Protein AF-A0A351L7S9-F1 (afdb_monomer)

Nearest PDB structures (foldseek):
  1hq6-assembly1_B  TM=5.057E-01  e=9.479E-01  Lactobacillus sp. 30A
  4zt9-assembly2_C  TM=3.872E-01  e=7.930E-01  Streptococcus pyogenes
  4zt0-assembly2_C  TM=3.875E-01  e=1.068E+00  Streptococcus pyogenes

Foldseek 3Di:
DDPQQWKKKKKWKWFWAQDPVVRDIDIDIDIDIDTCSVVSDDPVRLVVVQVVVVVVQVVVQVVRVVGTPDIDMDIDMDGPVPDD

Mean predicted aligned error: 6.15 Å

Sequence (84 aa):
MSISKDFILTKNILLTIPCDDKDVSVVLEANIDLDLSEFELTQEEADKLLKIMYKLTWSLSEALSKDCLATCIFTDIRPKDNVI

Structure (mmCIF, N/CA/C/O backbone):
data_AF-A0A351L7S9-F1
#
_entry.id   AF-A0A351L7S9-F1
#
loop_
_atom_site.group_PDB
_atom_site.id
_atom_site.type_symbol
_atom_site.label_atom_id
_atom_site.label_alt_id
_atom_site.label_comp_id
_atom_site.label_asym_id
_atom_site.label_entity_id
_atom_site.label_seq_id
_atom_site.pdbx_PDB_ins_code
_atom_site.Cartn_x
_atom_site.Cartn_y
_atom_site.Cartn_z
_atom_site.occupancy
_atom_site.B_iso_or_equiv
_atom_site.auth_seq_id
_atom_site.auth_comp_id
_atom_site.auth_asym_id
_atom_site.auth_atom_id
_atom_site.pdbx_PDB_model_num
ATOM 1 N N . MET A 1 1 ? -20.860 4.568 25.145 1.00 35.19 1 MET A N 1
ATOM 2 C CA . MET A 1 1 ? -21.189 4.830 23.730 1.00 35.19 1 MET A CA 1
ATOM 3 C C . MET A 1 1 ? -20.039 4.303 22.895 1.00 35.19 1 MET A C 1
ATOM 5 O O . MET A 1 1 ? -18.985 4.922 22.887 1.00 35.19 1 MET A O 1
ATOM 9 N N . SER A 1 2 ? -20.187 3.124 22.300 1.00 39.50 2 SER A N 1
ATOM 10 C CA . SER A 1 2 ? -19.231 2.590 21.330 1.00 39.50 2 SER A CA 1
ATOM 11 C C . SER A 1 2 ? -19.584 3.180 19.970 1.00 39.50 2 SER A C 1
ATOM 13 O O . SER A 1 2 ? -20.580 2.791 19.367 1.00 39.50 2 SER A O 1
ATOM 15 N N . ILE A 1 3 ? -18.821 4.177 19.530 1.00 50.53 3 ILE A N 1
ATOM 16 C CA . ILE A 1 3 ? -18.878 4.634 18.142 1.00 50.53 3 ILE A CA 1
ATOM 17 C C . ILE A 1 3 ? -18.213 3.513 17.342 1.00 50.53 3 ILE A C 1
ATOM 19 O O . ILE A 1 3 ? -16.990 3.385 17.390 1.00 50.53 3 ILE A O 1
ATOM 23 N N . SER A 1 4 ? -19.013 2.657 16.701 1.00 52.59 4 SER A N 1
ATOM 24 C CA . SER A 1 4 ? -18.521 1.823 15.603 1.00 52.59 4 SER A CA 1
ATOM 25 C C . SER A 1 4 ? -18.008 2.794 14.555 1.00 52.59 4 SER A C 1
ATOM 27 O O . SER A 1 4 ? -18.798 3.538 13.979 1.00 52.59 4 SER A O 1
ATOM 29 N N . LYS A 1 5 ? -16.689 2.902 14.414 1.00 63.22 5 LYS A N 1
ATOM 30 C CA . LYS A 1 5 ? -16.107 3.699 13.343 1.00 63.22 5 LYS A CA 1
ATOM 31 C C . LYS A 1 5 ? -15.957 2.753 12.173 1.00 63.22 5 LYS A C 1
ATOM 33 O O . LYS A 1 5 ? -15.050 1.933 12.169 1.00 63.22 5 LYS A O 1
ATOM 38 N N . ASP A 1 6 ? -16.859 2.855 11.214 1.00 84.31 6 ASP A N 1
ATOM 39 C CA . ASP A 1 6 ? -16.698 2.165 9.942 1.00 84.31 6 ASP A CA 1
ATOM 40 C C . ASP A 1 6 ? -15.398 2.686 9.311 1.00 84.31 6 ASP A C 1
ATOM 42 O O . ASP A 1 6 ? -15.214 3.899 9.196 1.00 84.31 6 ASP A O 1
ATOM 46 N N . PHE A 1 7 ? -14.453 1.809 8.974 1.00 89.06 7 PHE A N 1
ATOM 47 C CA . PHE A 1 7 ? -13.167 2.195 8.385 1.00 89.06 7 PHE A CA 1
ATOM 48 C C . PHE A 1 7 ? -13.148 1.884 6.888 1.00 89.06 7 PHE A C 1
ATOM 50 O O . PHE A 1 7 ? -13.730 0.901 6.436 1.00 89.06 7 PHE A O 1
ATOM 57 N N . ILE A 1 8 ? -12.432 2.700 6.120 1.00 91.94 8 ILE A N 1
ATOM 58 C CA . ILE A 1 8 ? -12.121 2.448 4.712 1.00 91.94 8 ILE A CA 1
ATOM 59 C C . ILE A 1 8 ? -10.604 2.407 4.566 1.00 91.94 8 ILE A C 1
ATOM 61 O O . ILE A 1 8 ? -9.908 3.311 5.035 1.00 91.94 8 ILE A O 1
ATOM 65 N N . LEU A 1 9 ? -10.105 1.368 3.899 1.00 92.69 9 LEU A N 1
ATOM 66 C CA . LEU A 1 9 ? -8.733 1.300 3.409 1.00 92.69 9 LEU A CA 1
ATOM 67 C C . LEU A 1 9 ? -8.705 1.852 1.984 1.00 92.69 9 LEU A C 1
ATOM 69 O O . LEU A 1 9 ? -9.281 1.249 1.081 1.00 92.69 9 LEU A O 1
ATOM 73 N N . THR A 1 10 ? -7.988 2.951 1.781 1.00 93.62 10 THR A N 1
ATOM 74 C CA . THR A 1 10 ? -7.736 3.513 0.451 1.00 93.62 10 THR A CA 1
ATOM 75 C C . THR A 1 10 ? -6.314 3.170 0.026 1.00 93.62 10 THR A C 1
ATOM 77 O O . THR A 1 10 ? -5.356 3.329 0.791 1.00 93.62 10 THR A O 1
ATOM 80 N N . LYS A 1 11 ? -6.156 2.720 -1.218 1.00 92.69 11 LYS A N 1
ATOM 81 C CA . LYS A 1 11 ? -4.860 2.469 -1.839 1.00 92.69 11 LYS A CA 1
ATOM 82 C C . LYS A 1 11 ? -4.835 3.026 -3.253 1.00 92.69 11 LYS A C 1
ATOM 84 O O . LYS A 1 11 ? -5.597 2.585 -4.105 1.00 92.69 11 LYS A O 1
ATOM 89 N N . ASN A 1 12 ? -3.899 3.935 -3.495 1.00 93.75 12 ASN A N 1
ATOM 90 C CA . ASN A 1 12 ? -3.686 4.535 -4.808 1.00 93.75 12 ASN A CA 1
ATOM 91 C C . ASN A 1 12 ? -2.316 4.103 -5.320 1.00 93.75 12 ASN A C 1
ATOM 93 O O . ASN A 1 12 ? -1.325 4.173 -4.589 1.00 93.75 12 ASN A O 1
ATOM 97 N N . ILE A 1 13 ? -2.267 3.625 -6.555 1.00 93.94 13 ILE A N 1
ATOM 98 C CA . ILE A 1 13 ? -1.068 3.112 -7.208 1.00 93.94 13 ILE A CA 1
ATOM 99 C C . ILE A 1 13 ? -0.904 3.875 -8.516 1.00 93.94 13 ILE A C 1
ATOM 101 O O . ILE A 1 13 ? -1.788 3.835 -9.368 1.00 93.94 13 ILE A O 1
ATOM 105 N N . LEU A 1 14 ? 0.242 4.527 -8.677 1.00 94.69 14 LEU A N 1
ATOM 106 C CA . LEU A 1 14 ? 0.646 5.206 -9.899 1.00 94.69 14 LEU A CA 1
ATOM 107 C C . LEU A 1 14 ? 2.006 4.663 -10.339 1.00 94.69 14 LEU A C 1
ATOM 109 O O . LEU A 1 14 ? 2.999 4.787 -9.616 1.00 94.69 14 LEU A O 1
ATOM 113 N N . LEU A 1 15 ? 2.048 4.057 -11.522 1.00 94.88 15 LEU A N 1
ATOM 114 C CA . LEU A 1 15 ? 3.252 3.465 -12.101 1.00 94.88 15 LEU A CA 1
ATOM 115 C C . LEU A 1 15 ? 3.523 4.085 -13.462 1.00 94.88 15 LEU A C 1
ATOM 117 O O . LEU A 1 15 ? 2.612 4.201 -14.276 1.00 94.88 15 LEU A O 1
ATOM 121 N N . THR A 1 16 ? 4.781 4.405 -13.736 1.00 95.06 16 THR A N 1
ATOM 122 C CA . THR A 1 16 ? 5.240 4.731 -15.088 1.00 95.06 16 THR A CA 1
ATOM 123 C C . THR A 1 16 ? 6.097 3.580 -15.584 1.00 95.06 16 THR A C 1
ATOM 125 O O . THR A 1 1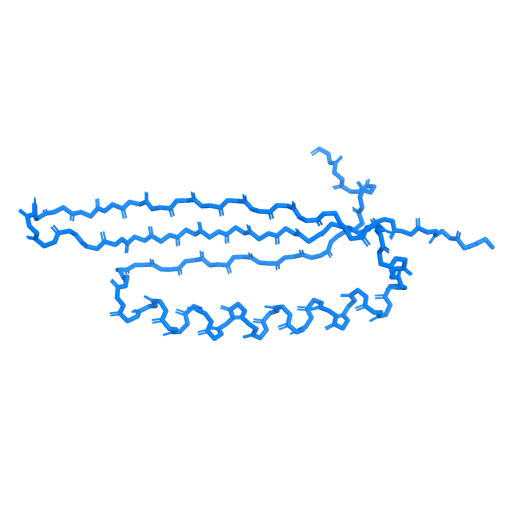6 ? 7.159 3.323 -15.019 1.00 95.06 16 THR A O 1
ATOM 128 N N . ILE A 1 17 ? 5.651 2.894 -16.630 1.00 93.06 17 ILE A N 1
ATOM 129 C CA . ILE A 1 17 ? 6.283 1.677 -17.152 1.00 93.06 17 ILE A CA 1
ATOM 130 C C . ILE A 1 17 ? 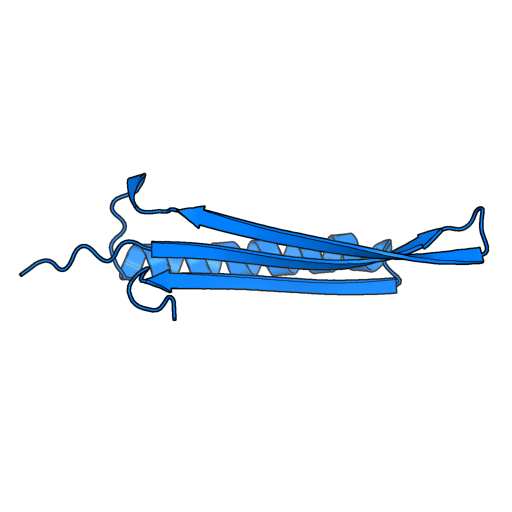6.867 1.978 -18.539 1.00 93.06 17 ILE A C 1
ATOM 132 O O . ILE A 1 17 ? 6.171 2.591 -19.356 1.00 93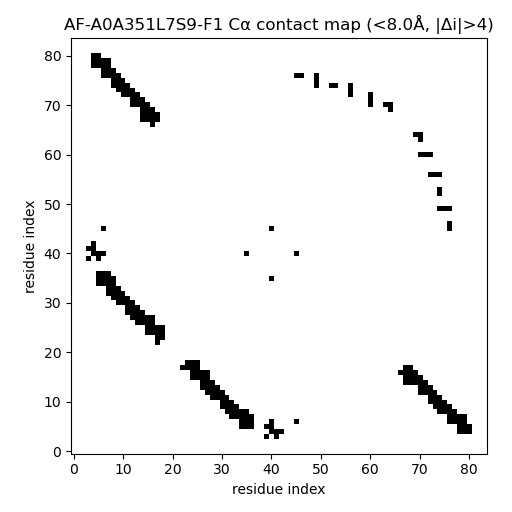.06 17 ILE A O 1
ATOM 136 N N . PRO A 1 18 ? 8.120 1.586 -18.828 1.00 90.81 18 PRO A N 1
ATOM 137 C CA . PRO A 1 18 ? 8.668 1.686 -20.175 1.00 90.81 18 PRO A CA 1
ATOM 138 C C . PRO A 1 18 ? 8.024 0.636 -21.097 1.00 90.81 18 PRO A C 1
ATOM 140 O O . PRO A 1 18 ? 7.793 -0.505 -20.707 1.00 90.81 18 PRO A O 1
ATOM 143 N N . CYS A 1 19 ? 7.703 1.020 -22.330 1.00 89.12 19 CYS A N 1
ATOM 144 C CA . CYS A 1 19 ? 7.269 0.111 -23.388 1.00 89.12 19 CYS A CA 1
ATOM 145 C C . CYS A 1 19 ? 8.350 0.055 -24.465 1.00 89.12 19 CYS A C 1
ATOM 147 O O . CYS A 1 19 ? 8.325 0.833 -25.423 1.00 89.12 19 CYS A O 1
ATOM 149 N N . ASP A 1 20 ? 9.270 -0.894 -24.306 1.00 83.44 20 ASP A N 1
ATOM 150 C CA . ASP A 1 20 ? 10.467 -1.031 -25.144 1.00 83.44 20 ASP A CA 1
ATOM 151 C C . ASP A 1 20 ? 10.137 -1.190 -26.638 1.00 83.44 20 ASP A C 1
ATOM 153 O O . ASP A 1 20 ? 10.818 -0.626 -27.489 1.00 83.44 20 ASP A O 1
ATOM 157 N N . ASP A 1 21 ? 9.028 -1.862 -26.968 1.00 86.38 21 ASP A N 1
ATOM 158 C CA . ASP A 1 21 ? 8.587 -2.079 -28.355 1.00 86.38 21 ASP A CA 1
ATOM 159 C C . ASP A 1 21 ? 8.170 -0.793 -29.090 1.00 86.38 21 ASP A C 1
ATOM 161 O O . ASP A 1 21 ? 8.013 -0.792 -30.314 1.00 86.38 21 ASP A O 1
ATOM 165 N N . LYS A 1 22 ? 7.908 0.291 -28.355 1.00 82.94 22 LYS A N 1
ATOM 166 C CA . LYS A 1 22 ? 7.319 1.522 -28.898 1.00 82.94 22 LYS A CA 1
ATOM 167 C C . LYS A 1 22 ? 8.106 2.786 -28.560 1.00 82.94 22 LYS A C 1
ATOM 169 O O . LYS A 1 22 ? 7.668 3.851 -28.981 1.00 82.94 22 LYS A O 1
ATOM 174 N N . ASP A 1 23 ? 9.218 2.677 -27.830 1.00 86.12 23 ASP A N 1
ATOM 175 C CA . ASP A 1 23 ? 10.014 3.817 -27.339 1.00 86.12 23 ASP A CA 1
ATOM 176 C C . ASP A 1 23 ? 9.148 4.887 -26.635 1.00 86.12 23 ASP A C 1
ATOM 178 O O . ASP A 1 23 ? 9.312 6.095 -26.796 1.00 86.12 23 ASP A O 1
ATOM 182 N N . VAL A 1 24 ? 8.145 4.430 -25.880 1.00 89.88 24 VAL A N 1
ATOM 183 C CA . VAL A 1 24 ? 7.230 5.277 -25.098 1.00 89.88 24 VAL A CA 1
ATOM 184 C C . VAL A 1 24 ? 7.100 4.734 -23.683 1.00 89.88 24 VAL A C 1
ATOM 186 O O . VAL A 1 24 ? 7.401 3.572 -23.423 1.00 89.88 24 VAL A O 1
ATOM 189 N N . SER A 1 25 ? 6.595 5.553 -22.765 1.00 90.38 25 SER A N 1
ATOM 190 C CA . SER A 1 25 ? 6.179 5.111 -21.437 1.00 90.38 25 SER A CA 1
ATOM 191 C C . SER A 1 25 ? 4.664 5.189 -21.281 1.00 90.38 25 SER A C 1
ATOM 193 O O . SER A 1 25 ? 3.992 6.022 -21.893 1.00 90.38 25 SER A O 1
ATOM 195 N N . VAL A 1 26 ? 4.121 4.296 -20.459 1.00 92.69 26 VAL A N 1
ATOM 196 C CA . VAL A 1 26 ? 2.699 4.261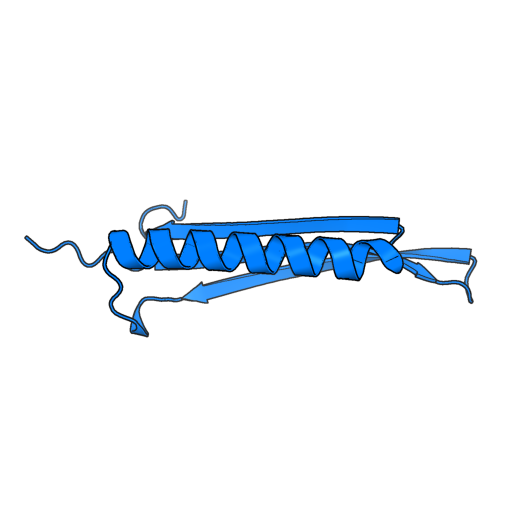 -20.112 1.00 92.69 26 VAL A CA 1
ATOM 197 C C . VAL A 1 26 ? 2.556 4.536 -18.626 1.00 92.69 26 VAL A C 1
ATOM 199 O O . VAL A 1 26 ? 3.298 3.990 -17.810 1.00 92.69 26 VAL A O 1
ATOM 202 N N . VAL A 1 27 ? 1.584 5.377 -18.282 1.00 92.88 27 VAL A N 1
ATOM 203 C CA . VAL A 1 27 ? 1.188 5.618 -16.897 1.00 92.88 27 VAL A CA 1
ATOM 204 C C . VAL A 1 27 ? -0.008 4.729 -16.576 1.00 92.88 27 VAL A C 1
ATOM 206 O O . VAL A 1 27 ? -1.027 4.789 -17.264 1.00 92.88 27 VAL A O 1
ATOM 209 N N . LEU A 1 28 ? 0.124 3.899 -15.545 1.00 92.44 28 LEU A N 1
ATOM 210 C CA . LEU A 1 28 ? -0.964 3.114 -14.976 1.00 92.44 28 LEU A CA 1
ATOM 211 C C . LEU A 1 28 ? -1.386 3.736 -13.653 1.00 92.44 28 LEU A C 1
ATOM 213 O O . LEU A 1 28 ? -0.555 3.936 -12.768 1.00 92.44 28 LEU A O 1
ATOM 217 N N . GLU A 1 29 ? -2.681 3.988 -13.522 1.00 94.50 29 GLU A N 1
ATOM 218 C CA . GLU A 1 29 ? -3.302 4.453 -12.291 1.00 94.50 29 GLU A CA 1
ATOM 219 C C . GLU A 1 29 ? -4.351 3.435 -11.843 1.00 94.50 29 GLU A C 1
ATOM 221 O O . GLU A 1 29 ? -5.194 3.002 -12.631 1.00 94.50 29 GLU A O 1
ATOM 226 N N . ALA A 1 30 ? -4.290 3.046 -10.574 1.00 92.06 30 ALA A N 1
ATOM 227 C CA . ALA A 1 30 ? -5.293 2.209 -9.941 1.00 92.06 30 ALA A CA 1
ATOM 228 C C . ALA A 1 30 ? -5.619 2.763 -8.556 1.00 92.06 30 ALA A C 1
ATOM 230 O O . ALA A 1 30 ? -4.727 2.947 -7.727 1.00 92.06 30 ALA A O 1
ATOM 231 N N . ASN A 1 31 ? -6.907 2.975 -8.309 1.00 93.81 31 ASN A N 1
ATOM 232 C CA . ASN A 1 31 ? -7.436 3.425 -7.029 1.00 93.81 31 ASN A CA 1
ATOM 233 C C . ASN A 1 31 ? -8.330 2.315 -6.474 1.00 93.81 31 ASN A C 1
ATOM 235 O O . ASN A 1 31 ? -9.173 1.768 -7.189 1.00 93.81 31 ASN A O 1
ATOM 239 N N . ILE A 1 32 ? -8.096 1.938 -5.222 1.00 91.44 32 ILE A N 1
ATOM 240 C CA . ILE A 1 32 ? -8.785 0.847 -4.540 1.00 91.44 32 ILE A CA 1
ATOM 241 C C . ILE A 1 32 ? -9.303 1.391 -3.220 1.00 91.44 32 ILE A C 1
ATOM 243 O O . ILE A 1 32 ? -8.512 1.810 -2.379 1.00 91.44 32 ILE A O 1
ATOM 247 N N . ASP A 1 33 ? -10.612 1.309 -3.029 1.00 92.19 33 ASP A N 1
ATOM 248 C CA . ASP A 1 33 ? -11.260 1.561 -1.749 1.00 92.19 33 ASP A CA 1
ATOM 249 C C . ASP A 1 33 ? -11.882 0.256 -1.260 1.00 92.19 33 ASP A C 1
ATOM 251 O O . ASP A 1 33 ? -12.716 -0.346 -1.940 1.00 92.19 33 ASP A O 1
ATOM 255 N N . LEU A 1 34 ? -11.445 -0.200 -0.089 1.00 90.94 34 LEU A N 1
ATOM 256 C CA . LEU A 1 34 ? -11.961 -1.394 0.565 1.00 90.94 34 LEU A CA 1
ATOM 257 C C . LEU A 1 34 ? -12.729 -0.981 1.819 1.00 90.94 34 LEU A C 1
ATOM 259 O O . LEU A 1 34 ? -12.164 -0.368 2.728 1.00 90.94 34 LEU A O 1
ATOM 263 N N . ASP A 1 35 ? -14.013 -1.330 1.859 1.00 90.44 35 ASP A N 1
ATOM 264 C CA . ASP A 1 35 ? -14.844 -1.165 3.048 1.00 90.44 35 ASP A CA 1
ATOM 265 C C . ASP A 1 35 ? -14.424 -2.201 4.101 1.00 90.44 35 ASP A C 1
ATOM 267 O O . ASP A 1 35 ? -14.440 -3.402 3.835 1.00 90.44 35 ASP A O 1
ATOM 271 N N . LEU A 1 36 ? -14.014 -1.736 5.284 1.00 90.31 36 LEU A N 1
ATOM 272 C CA . LEU A 1 36 ? -13.587 -2.593 6.390 1.00 90.31 36 LEU A CA 1
ATOM 273 C C . LEU A 1 36 ? -14.683 -2.796 7.447 1.00 90.31 36 LEU A C 1
ATOM 275 O O . LEU A 1 36 ? -14.411 -3.376 8.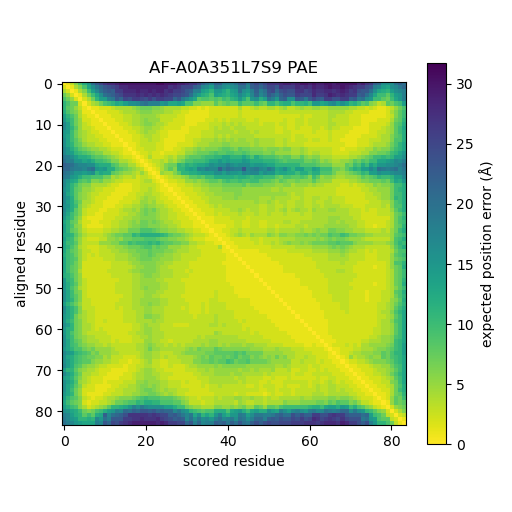499 1.00 90.31 36 LEU A O 1
ATOM 279 N N . SER A 1 37 ? -15.910 -2.328 7.200 1.00 87.19 37 SER A N 1
ATOM 280 C CA . SER A 1 37 ? -17.010 -2.398 8.176 1.00 87.19 37 SER A CA 1
ATOM 281 C C . SER A 1 37 ? -17.347 -3.839 8.569 1.00 87.19 37 SER A C 1
ATOM 283 O O . SER A 1 37 ? -17.711 -4.095 9.711 1.00 87.19 37 SER A O 1
ATOM 285 N N . GLU A 1 38 ? -17.160 -4.800 7.657 1.00 86.31 38 GLU A N 1
ATOM 286 C CA . GLU A 1 38 ? -17.400 -6.226 7.922 1.00 86.31 38 GLU A CA 1
ATOM 287 C C . GLU A 1 38 ? -16.451 -6.842 8.966 1.00 86.31 38 GLU A C 1
ATOM 289 O O . GLU A 1 38 ? -16.739 -7.914 9.495 1.00 86.31 38 GLU A O 1
ATOM 294 N N . PHE A 1 39 ? -15.334 -6.176 9.280 1.00 88.19 39 PHE A N 1
ATOM 295 C CA . PHE A 1 39 ? -14.335 -6.664 10.233 1.00 88.19 39 PHE A CA 1
ATOM 296 C C . PHE A 1 39 ? -14.528 -6.121 11.656 1.00 88.19 39 PHE A C 1
ATOM 298 O O . PHE A 1 39 ? -13.763 -6.506 12.537 1.00 88.19 39 PHE A O 1
ATOM 305 N N . GLU A 1 40 ? -15.503 -5.224 11.878 1.00 87.56 40 GLU A N 1
ATOM 306 C CA . GLU A 1 40 ? -15.831 -4.630 13.190 1.00 87.56 40 GLU A CA 1
ATOM 307 C C . GLU A 1 40 ? -14.594 -4.128 13.969 1.00 87.56 40 GLU A C 1
ATOM 309 O O . GLU A 1 40 ? -14.478 -4.298 15.184 1.00 87.56 40 GLU A O 1
ATOM 314 N N . LEU A 1 41 ? -13.636 -3.519 13.260 1.00 88.44 41 LEU A N 1
ATOM 315 C CA . LEU A 1 41 ? -12.335 -3.159 13.826 1.00 88.44 41 LEU A CA 1
ATOM 316 C C . LEU A 1 41 ? -12.460 -2.109 14.935 1.00 88.44 41 LEU A C 1
ATOM 318 O O . LEU A 1 41 ? -13.114 -1.073 14.791 1.00 88.44 41 LEU A O 1
ATOM 322 N N . THR A 1 42 ? -11.709 -2.305 16.016 1.00 89.94 42 THR A N 1
ATOM 323 C CA . THR A 1 42 ? -11.396 -1.218 16.947 1.00 89.94 42 THR A CA 1
ATOM 324 C C . THR A 1 42 ? -10.397 -0.234 16.324 1.00 89.94 42 THR A C 1
ATOM 326 O O . THR A 1 42 ? -9.660 -0.561 15.394 1.00 89.94 42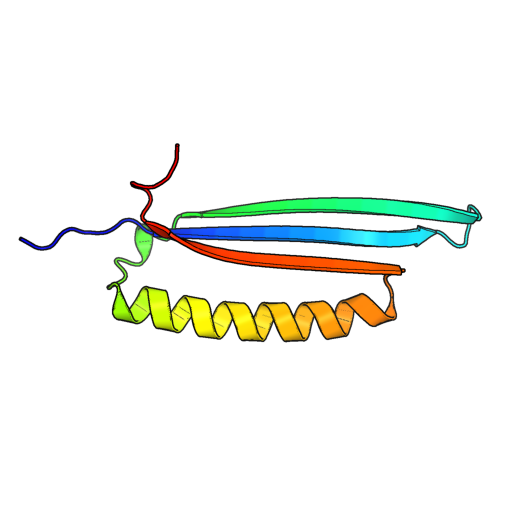 THR A O 1
ATOM 329 N N . GLN A 1 43 ? -10.299 0.978 16.881 1.00 86.75 43 GLN A N 1
ATOM 330 C CA . GLN A 1 43 ? -9.290 1.954 16.442 1.00 86.75 43 GLN A CA 1
ATOM 331 C C . GLN A 1 43 ? -7.857 1.407 16.567 1.00 86.75 43 GLN A C 1
ATOM 333 O O . GLN A 1 43 ? -7.038 1.631 15.683 1.00 86.75 43 GLN A O 1
ATOM 338 N N . GLU A 1 44 ? -7.550 0.670 17.639 1.00 92.12 44 GLU A N 1
ATOM 339 C CA . GLU A 1 44 ? -6.215 0.093 17.830 1.00 92.12 44 GLU A CA 1
ATOM 340 C C . GLU A 1 44 ? -5.890 -0.953 16.750 1.00 92.12 44 GLU A C 1
ATOM 342 O O . GLU A 1 44 ? -4.757 -1.027 16.267 1.00 92.12 44 GLU A O 1
ATOM 347 N N . GLU A 1 45 ? -6.874 -1.759 16.349 1.00 92.50 45 GLU A N 1
ATOM 348 C CA . GLU A 1 45 ? -6.724 -2.734 15.267 1.00 92.50 45 GLU A CA 1
ATOM 349 C C . GLU A 1 45 ? -6.577 -2.055 13.906 1.00 92.50 45 GLU A C 1
ATOM 351 O O . GLU A 1 45 ? -5.705 -2.456 13.134 1.00 92.50 45 GLU A O 1
ATOM 356 N N . ALA A 1 46 ? -7.336 -0.987 13.642 1.00 91.00 46 ALA A N 1
ATOM 357 C CA . ALA A 1 46 ? -7.175 -0.169 12.442 1.00 91.00 46 ALA A CA 1
ATOM 358 C C . ALA A 1 46 ? -5.762 0.441 12.356 1.00 91.00 46 ALA A C 1
ATOM 360 O O . ALA A 1 46 ? -5.105 0.342 11.319 1.00 91.00 46 ALA A O 1
ATOM 361 N N . ASP A 1 47 ? -5.234 0.975 13.462 1.00 91.12 47 ASP A N 1
ATOM 362 C CA . ASP A 1 47 ? -3.880 1.540 13.515 1.00 91.12 47 ASP A CA 1
ATOM 363 C C . ASP A 1 47 ? -2.796 0.464 13.297 1.00 91.12 47 ASP A C 1
ATOM 365 O O . ASP A 1 47 ? -1.762 0.709 12.662 1.00 91.12 47 ASP A O 1
ATOM 369 N N . LYS A 1 48 ? -3.003 -0.752 13.824 1.00 94.56 48 LYS A N 1
ATOM 370 C CA . LYS A 1 48 ? -2.110 -1.900 13.581 1.00 94.56 48 LYS A CA 1
ATOM 371 C C . LYS A 1 48 ? -2.163 -2.343 12.122 1.00 94.56 48 LYS A C 1
ATOM 373 O O . LYS A 1 48 ? -1.106 -2.559 11.525 1.00 94.56 48 LYS A O 1
ATOM 378 N N . LEU A 1 49 ? -3.360 -2.445 11.546 1.00 94.44 49 LEU A N 1
ATOM 379 C CA . LEU A 1 49 ? -3.558 -2.784 10.142 1.00 94.44 49 LEU A CA 1
ATOM 380 C C . LEU A 1 49 ? -2.876 -1.754 9.239 1.00 94.44 49 LEU A C 1
ATOM 382 O O . LEU A 1 49 ? -2.133 -2.141 8.341 1.00 94.44 49 LEU A O 1
ATOM 386 N N . LEU A 1 50 ? -3.006 -0.460 9.539 1.00 93.38 50 LEU A N 1
ATOM 387 C CA . LEU A 1 50 ? -2.337 0.612 8.802 1.00 93.38 50 LEU A CA 1
ATOM 388 C C . LEU A 1 50 ? -0.811 0.426 8.785 1.00 93.38 50 LEU A C 1
ATOM 390 O O . LEU A 1 50 ? -0.182 0.507 7.731 1.00 93.38 50 LEU A O 1
ATOM 394 N N . LYS A 1 51 ? -0.199 0.090 9.927 1.00 95.31 51 LYS A N 1
ATOM 395 C CA . LYS A 1 51 ? 1.248 -0.196 10.005 1.00 95.31 51 LYS A CA 1
ATOM 396 C C . LYS A 1 51 ? 1.659 -1.404 9.162 1.00 95.31 51 LYS A C 1
ATOM 398 O O . LYS A 1 51 ? 2.727 -1.380 8.549 1.00 95.31 51 LYS A O 1
ATOM 403 N N . ILE A 1 52 ? 0.843 -2.459 9.142 1.00 95.69 52 ILE A N 1
ATOM 404 C CA . ILE A 1 52 ? 1.077 -3.637 8.294 1.00 95.69 52 ILE A CA 1
ATOM 405 C C . ILE A 1 52 ? 1.003 -3.228 6.822 1.00 95.69 52 ILE A C 1
ATOM 407 O O . ILE A 1 52 ? 1.921 -3.517 6.054 1.00 95.69 52 ILE A O 1
ATOM 411 N N . MET A 1 53 ? -0.044 -2.495 6.449 1.00 94.75 53 MET A N 1
ATOM 412 C CA . MET A 1 53 ? -0.259 -2.029 5.086 1.00 94.75 53 MET A CA 1
ATOM 413 C C . MET A 1 53 ? 0.865 -1.110 4.602 1.00 94.75 53 MET A C 1
ATOM 415 O O . MET A 1 53 ? 1.314 -1.273 3.471 1.00 94.75 53 MET A O 1
ATOM 419 N N . TYR A 1 54 ? 1.405 -0.231 5.453 1.00 93.94 54 TYR A N 1
ATOM 420 C CA . TYR A 1 54 ? 2.586 0.569 5.112 1.00 93.94 54 TYR A CA 1
ATOM 421 C C . TYR A 1 54 ? 3.809 -0.287 4.790 1.00 93.94 54 TYR A C 1
ATOM 423 O O . TYR A 1 54 ? 4.495 -0.014 3.807 1.00 93.94 54 TYR A O 1
ATOM 431 N N . LYS A 1 55 ? 4.077 -1.342 5.570 1.00 95.56 55 LYS A N 1
ATOM 432 C CA . LYS A 1 55 ? 5.192 -2.257 5.277 1.00 95.56 55 LYS A CA 1
ATOM 433 C C . LYS A 1 55 ? 4.991 -2.986 3.951 1.00 95.56 55 LYS A C 1
ATOM 435 O O . LYS A 1 55 ? 5.927 -3.067 3.164 1.00 95.56 55 LYS A O 1
ATOM 440 N N . LEU A 1 56 ? 3.777 -3.472 3.685 1.00 94.50 56 LEU A N 1
ATOM 441 C CA . LEU A 1 56 ? 3.451 -4.116 2.409 1.00 94.50 56 LEU A CA 1
ATOM 442 C C . LEU A 1 56 ? 3.589 -3.144 1.233 1.00 94.50 56 LEU A C 1
ATOM 444 O O . LEU A 1 56 ? 4.115 -3.515 0.1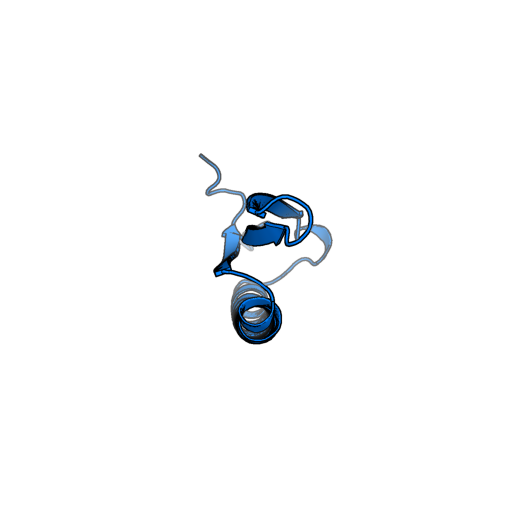89 1.00 94.50 56 LEU A O 1
ATOM 448 N N . THR A 1 57 ? 3.146 -1.900 1.405 1.00 94.00 57 THR A N 1
ATOM 449 C CA . THR A 1 57 ? 3.273 -0.842 0.400 1.00 94.00 57 THR A CA 1
ATOM 450 C C . THR A 1 57 ? 4.729 -0.490 0.126 1.00 94.00 57 THR A C 1
ATOM 452 O O . THR A 1 57 ? 5.103 -0.388 -1.040 1.00 94.00 57 THR A O 1
ATOM 455 N N . TRP A 1 58 ? 5.567 -0.397 1.159 1.00 93.12 58 TRP A N 1
ATOM 456 C CA . TRP A 1 58 ? 7.007 -0.205 0.995 1.00 93.12 58 TRP A CA 1
ATOM 457 C C . TRP A 1 58 ? 7.644 -1.347 0.196 1.00 93.12 58 TRP A C 1
ATOM 459 O O . TRP A 1 58 ? 8.263 -1.102 -0.836 1.00 93.12 58 TRP A O 1
ATOM 469 N N . SER A 1 59 ? 7.425 -2.600 0.610 1.00 94.25 59 SER A N 1
ATOM 470 C CA . SER A 1 59 ? 7.986 -3.765 -0.085 1.00 94.25 59 SER A CA 1
ATOM 471 C C . SER A 1 59 ? 7.496 -3.886 -1.529 1.00 94.25 59 SER A C 1
ATOM 473 O O . SER A 1 59 ? 8.268 -4.253 -2.412 1.00 94.25 59 SER A O 1
ATOM 475 N N . LEU A 1 60 ? 6.228 -3.555 -1.791 1.00 92.19 60 LEU A N 1
ATOM 476 C CA . LEU A 1 60 ? 5.686 -3.520 -3.148 1.00 92.19 60 LEU A CA 1
ATOM 477 C C . LEU A 1 60 ? 6.336 -2.407 -3.980 1.00 92.19 60 LEU A C 1
ATOM 479 O O . LEU A 1 60 ? 6.673 -2.638 -5.138 1.00 92.19 60 LEU A O 1
ATOM 483 N N . SER A 1 61 ? 6.548 -1.227 -3.393 1.00 92.00 61 SER A N 1
ATOM 484 C CA . SER A 1 61 ? 7.225 -0.114 -4.060 1.00 92.00 61 SER A CA 1
ATOM 485 C C . SER A 1 61 ? 8.666 -0.469 -4.431 1.00 92.00 61 SER A C 1
ATOM 487 O O . SER A 1 61 ? 9.074 -0.196 -5.553 1.00 92.00 61 SER A O 1
ATOM 489 N N . GLU A 1 62 ? 9.420 -1.107 -3.530 1.00 93.44 62 GLU A N 1
ATOM 490 C CA . GLU A 1 62 ? 10.793 -1.568 -3.801 1.00 93.44 62 GLU A CA 1
ATOM 491 C C . GLU A 1 62 ? 10.856 -2.658 -4.877 1.00 93.44 62 GLU A C 1
ATOM 493 O O . GLU A 1 62 ? 11.827 -2.747 -5.631 1.00 93.44 62 GLU A O 1
ATOM 498 N N . ALA A 1 63 ? 9.841 -3.523 -4.938 1.00 92.88 63 ALA A N 1
ATOM 499 C CA . ALA A 1 63 ? 9.756 -4.544 -5.972 1.00 92.88 63 ALA A CA 1
ATOM 500 C C . ALA A 1 63 ? 9.491 -3.912 -7.346 1.00 92.88 63 ALA A C 1
ATOM 502 O O . ALA A 1 63 ? 10.211 -4.206 -8.296 1.00 92.88 63 ALA A O 1
ATOM 503 N N . LEU A 1 64 ? 8.502 -3.016 -7.435 1.00 91.44 64 LEU A N 1
ATOM 504 C CA . LEU A 1 64 ? 8.069 -2.405 -8.694 1.00 91.44 64 LEU A CA 1
ATOM 505 C C . LEU A 1 64 ? 9.045 -1.354 -9.230 1.00 91.44 64 LEU A C 1
ATOM 507 O O . LEU A 1 64 ? 9.158 -1.206 -10.445 1.00 91.44 64 LEU A O 1
ATOM 511 N N . SER A 1 65 ? 9.804 -0.673 -8.367 1.00 89.75 65 SER A N 1
ATOM 512 C CA . SER A 1 65 ? 10.790 0.331 -8.793 1.00 89.75 65 SER A CA 1
ATOM 513 C C . SER A 1 65 ? 11.939 -0.238 -9.632 1.00 89.75 65 SER A C 1
ATOM 515 O O . SER A 1 65 ? 12.743 0.526 -10.154 1.00 89.75 65 SER A O 1
ATOM 517 N N . LYS A 1 66 ? 12.067 -1.567 -9.723 1.00 89.50 66 LYS A N 1
ATOM 518 C CA . LYS A 1 66 ? 13.059 -2.232 -10.580 1.00 89.50 66 LYS A CA 1
ATOM 519 C C . LYS A 1 66 ? 12.649 -2.238 -12.049 1.00 89.50 66 LYS A C 1
ATOM 521 O O . LYS A 1 66 ? 13.515 -2.141 -12.910 1.00 89.50 66 LYS A O 1
ATOM 526 N N . ASP A 1 67 ? 11.347 -2.333 -12.297 1.00 88.50 67 ASP A N 1
ATOM 527 C CA . ASP A 1 67 ? 10.770 -2.501 -13.633 1.00 88.50 67 ASP A CA 1
ATOM 528 C C . ASP A 1 67 ? 10.026 -1.235 -14.104 1.00 88.50 67 ASP A C 1
ATOM 530 O O . ASP A 1 67 ? 9.709 -1.085 -15.282 1.00 88.50 67 ASP A O 1
ATOM 534 N N . CYS A 1 68 ? 9.747 -0.301 -13.188 1.00 89.44 68 CYS A N 1
ATOM 535 C CA . CYS A 1 68 ? 9.068 0.962 -13.468 1.00 89.44 68 CYS A CA 1
ATOM 536 C C . CYS A 1 68 ? 10.054 2.141 -13.471 1.00 89.44 68 CYS A C 1
ATOM 538 O O . CYS A 1 68 ? 10.938 2.231 -12.624 1.00 89.44 68 CYS A O 1
ATOM 540 N N . LEU A 1 69 ? 9.834 3.114 -14.359 1.00 90.56 69 LEU A N 1
ATOM 541 C CA . LEU A 1 69 ? 10.549 4.399 -14.370 1.00 90.56 69 LEU A CA 1
ATOM 542 C C . LEU A 1 69 ? 10.194 5.264 -13.154 1.00 90.56 69 LEU A C 1
ATOM 544 O O . LEU A 1 69 ? 11.013 6.043 -12.67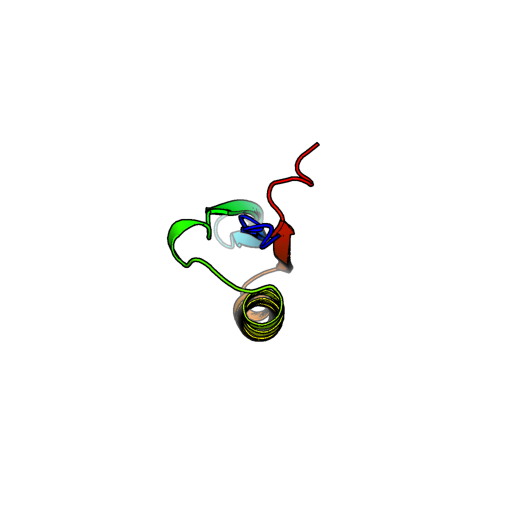2 1.00 90.56 69 LEU A O 1
ATOM 548 N N . ALA A 1 70 ? 8.952 5.148 -12.681 1.00 91.06 70 ALA A N 1
ATOM 549 C CA . ALA A 1 70 ? 8.475 5.802 -11.474 1.00 91.06 70 ALA A CA 1
ATOM 550 C C . ALA A 1 70 ? 7.411 4.938 -10.793 1.00 91.06 70 ALA A C 1
ATOM 552 O O . ALA A 1 70 ? 6.610 4.270 -11.453 1.00 91.06 70 ALA A O 1
ATOM 553 N N . THR A 1 71 ? 7.390 4.967 -9.465 1.00 93.50 71 THR A N 1
ATOM 554 C CA . THR A 1 71 ? 6.427 4.235 -8.641 1.00 93.50 71 THR A CA 1
ATOM 555 C C . THR A 1 71 ? 5.988 5.128 -7.494 1.00 93.50 71 THR A C 1
ATOM 557 O O . THR A 1 71 ? 6.817 5.635 -6.742 1.00 93.50 71 THR A O 1
ATOM 560 N N . CYS A 1 72 ? 4.681 5.316 -7.356 1.00 92.56 72 CYS A N 1
ATOM 561 C CA . CYS A 1 72 ? 4.066 5.971 -6.214 1.00 92.56 72 CYS A CA 1
ATOM 562 C C . CYS A 1 72 ? 2.924 5.086 -5.723 1.00 92.56 72 CYS A C 1
ATOM 564 O O . CYS A 1 72 ? 2.012 4.756 -6.480 1.00 92.56 72 CYS A O 1
ATOM 566 N N . ILE A 1 73 ? 2.991 4.672 -4.460 1.00 93.50 73 ILE A N 1
ATOM 567 C CA . ILE A 1 73 ? 1.944 3.876 -3.827 1.00 93.50 73 ILE A CA 1
ATOM 568 C C . ILE A 1 73 ? 1.576 4.556 -2.519 1.00 93.50 73 ILE A C 1
ATOM 570 O O . ILE A 1 73 ? 2.399 4.672 -1.611 1.00 93.50 73 ILE A O 1
ATOM 574 N N . PHE A 1 74 ? 0.328 4.991 -2.426 1.00 92.44 74 PHE A N 1
ATOM 575 C CA . PHE A 1 74 ? -0.243 5.583 -1.230 1.00 92.44 74 PHE A CA 1
ATOM 576 C C . PHE A 1 74 ? -1.173 4.581 -0.557 1.00 92.44 74 PHE A C 1
ATOM 578 O O . PHE A 1 74 ? -1.873 3.815 -1.221 1.00 92.44 74 PHE A O 1
ATOM 585 N N . THR A 1 75 ? -1.173 4.552 0.770 1.00 94.00 75 THR A N 1
ATOM 586 C CA . THR A 1 75 ? -2.083 3.709 1.544 1.00 94.00 75 THR A CA 1
ATOM 587 C C . THR A 1 75 ? -2.499 4.434 2.807 1.00 94.00 75 THR A C 1
ATOM 589 O O . THR A 1 75 ? -1.649 5.000 3.496 1.00 94.00 75 THR A O 1
ATOM 592 N N . ASP A 1 76 ? -3.794 4.395 3.089 1.00 93.12 76 ASP A N 1
ATOM 593 C CA . ASP A 1 76 ? -4.397 5.043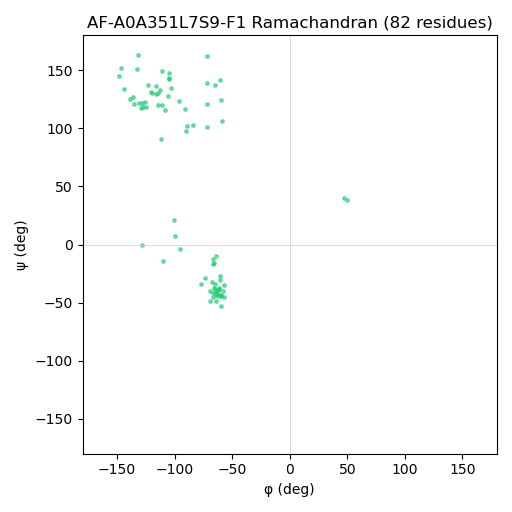 4.245 1.00 93.12 76 ASP A CA 1
ATOM 594 C C . ASP A 1 76 ? -5.588 4.236 4.762 1.00 93.12 76 ASP A C 1
ATOM 596 O O . ASP A 1 76 ? -6.246 3.528 3.998 1.00 93.12 76 ASP A O 1
ATOM 600 N N . ILE A 1 77 ? -5.858 4.349 6.061 1.00 91.44 77 ILE A N 1
ATOM 601 C CA . ILE A 1 77 ? -7.051 3.796 6.702 1.00 91.44 77 ILE A CA 1
ATOM 602 C C . ILE A 1 77 ? -7.711 4.920 7.482 1.00 91.44 77 ILE A C 1
ATOM 604 O O . ILE A 1 77 ? -7.135 5.452 8.432 1.00 91.44 77 ILE A O 1
ATOM 608 N N . ARG A 1 78 ? -8.944 5.253 7.106 1.00 86.88 78 ARG A N 1
ATOM 609 C CA . ARG A 1 78 ? -9.683 6.379 7.682 1.00 86.88 78 ARG A CA 1
ATOM 610 C C . ARG A 1 78 ? -11.110 5.992 8.059 1.00 86.88 78 ARG A C 1
ATOM 612 O O . ARG A 1 78 ? -11.688 5.121 7.411 1.00 86.88 78 ARG A O 1
ATOM 619 N N . PRO A 1 79 ? -11.701 6.637 9.080 1.00 85.50 79 PRO A N 1
ATOM 620 C CA . PRO A 1 79 ? -13.125 6.500 9.352 1.00 85.50 79 PRO A CA 1
ATOM 621 C C . PRO A 1 79 ? -13.957 6.983 8.156 1.00 85.50 79 PRO A C 1
ATOM 623 O O . PRO A 1 79 ? -13.633 8.004 7.543 1.00 85.50 79 PRO A O 1
ATOM 626 N N . LYS A 1 80 ? -15.051 6.284 7.864 1.00 79.31 80 LYS A N 1
ATOM 627 C CA . LYS A 1 80 ? -16.007 6.562 6.784 1.00 79.31 80 LYS A CA 1
ATOM 628 C C . LYS A 1 80 ? -16.676 7.932 6.932 1.00 79.31 80 LYS A C 1
ATOM 630 O O . LYS A 1 80 ? -16.985 8.572 5.934 1.00 79.31 80 LYS A O 1
ATOM 635 N N . ASP A 1 81 ? -16.779 8.434 8.161 1.00 69.06 81 ASP A N 1
ATOM 636 C CA . ASP A 1 81 ? -17.329 9.760 8.476 1.00 69.06 81 ASP A CA 1
ATOM 637 C C . ASP A 1 81 ? -16.475 10.935 7.948 1.00 69.06 81 ASP A C 1
ATOM 639 O O . ASP A 1 81 ? -16.937 12.073 7.940 1.00 69.06 81 ASP A O 1
ATOM 643 N N . ASN A 1 82 ? -15.239 10.680 7.494 1.00 54.59 82 ASN A N 1
ATOM 644 C CA . ASN A 1 82 ? -14.322 11.682 6.929 1.00 54.59 82 ASN A CA 1
ATOM 645 C C . ASN A 1 82 ? -14.281 11.680 5.384 1.00 54.59 82 ASN A C 1
ATOM 647 O O . ASN A 1 82 ? -13.303 12.144 4.789 1.00 54.59 82 ASN A O 1
ATOM 651 N N . VAL A 1 83 ? -15.309 11.149 4.720 1.00 48.34 83 VAL A N 1
ATOM 652 C CA . VAL A 1 83 ? -15.462 11.253 3.261 1.00 48.34 83 VAL A CA 1
ATOM 653 C C . VAL A 1 83 ? -16.260 12.527 2.949 1.00 48.34 83 VAL A C 1
ATOM 655 O O . VAL A 1 83 ? -17.482 12.535 3.073 1.00 48.34 83 VAL A O 1
ATOM 658 N N . ILE A 1 84 ? -15.554 13.614 2.608 1.00 38.88 84 ILE A N 1
ATOM 659 C CA . ILE A 1 84 ? -16.126 14.833 1.998 1.00 38.88 84 ILE A CA 1
ATOM 660 C C . ILE A 1 84 ? -16.078 14.677 0.481 1.00 38.88 84 ILE A C 1
ATOM 662 O O . ILE A 1 84 ? -14.992 14.290 -0.012 1.00 38.88 84 ILE A O 1
#

Radius of gyration: 16.33 Å; Cα contacts (8 Å, |Δi|>4): 131; chains: 1; bounding box: 34×22×53 Å

pLDDT: mean 86.81, std 13.51, range [35.19, 95.69]

Solvent-accessible surface area (backbone atoms only — not comparable to full-atom values): 4957 Å² total; per-residue (Å²): 136,85,78,81,58,43,34,32,40,41,38,41,40,41,35,32,32,72,38,82,94,70,81,45,72,47,78,47,78,47,80,44,79,42,81,40,54,91,67,71,53,51,72,69,53,49,56,50,48,43,56,52,49,51,52,53,47,50,56,50,46,65,60,47,48,75,73,25,84,39,69,48,74,49,75,51,70,44,52,56,92,74,72,127

Secondary structure (DSSP, 8-state):
------EEEEEEEEEEEEEGGGTEEEEEEEEEEEE-GGGT--HHHHHHHHHHHHHHHHHHHHHHTTT-SEEEEEEEEEEGGG--